Protein AF-A0AAD9PXS0-F1 (afdb_monomer)

Radius of gyration: 16.07 Å; Cα contacts (8 Å, |Δi|>4): 141; chains: 1; bounding box: 35×37×42 Å

Secondary structure (DSSP, 8-state):
--HHHHHTTSS------GGGPPP-SSPPP-TT--HHHHHHHHHHHHHHHHHHHHHTTTSSEEEE--TT----TTHHHHHHHHHHHS-TTS-SEEE-SSSTTTTEEEEGGGHHHHHHHHHHTTTTS-HHHHHHTT-

Organism: Acropora cervicornis (NCBI:txid6130)

Sequence (135 aa):
MFDKPIKKGLLIVIEATSDFYPALENIKTKYGDTDSRRTWRSKENVDASFVMCFCKDISEYYIHLEDDVISSPSFVPKLQAFINGQPKETWLLLDVAVQGSIAKVYHSRDLSNIASYFYLMYDEMPIDWLMEYLA

pLDDT: mean 92.52, std 6.51, range [65.0, 97.94]

Foldseek 3Di:
DCPVCVVVVNDDDDDDDPVLDDDLPPQDDPPPDDSVRLSVQLVVLSVLLVVLVVCQPVDQKDWDADPPDDDDPCRVVVVVVVQVPDDPPDAQWDDDDPDFSHGIMGGSVCSNVLSVQSNVCSSPDGPRVSVVVRD

Nearest PDB structures (foldseek):
  8gyt-assembly1_G  TM=3.319E-01  e=6.501E+00  Homo sapiens
  6vd7-assembly1_A  TM=3.051E-01  e=6.122E+00  Xenopus tropicalis
  8gyp-assembly1_F  TM=3.320E-01  e=9.320E+00  Homo sapiens
  3ja7-assembly1_A  TM=2.771E-01  e=5.765E+00  Tequatrovirus T4

Mean predicted aligned error: 4.02 Å

Solvent-accessible surface area (backbone atoms only — not comparable to full-atom values): 8204 Å² total; per-residue (Å²): 137,57,65,66,44,38,78,67,69,76,42,86,87,86,79,85,57,76,86,75,57,72,87,63,69,88,59,69,90,54,99,86,54,52,74,68,55,48,34,50,35,24,47,49,16,40,55,51,18,51,55,34,51,68,51,44,77,76,44,74,61,46,70,41,69,65,95,88,70,82,79,60,98,60,42,69,68,50,50,52,53,53,59,71,69,45,73,94,86,78,73,70,46,45,82,73,49,98,61,80,61,37,43,36,34,32,48,26,91,50,25,59,60,52,20,48,52,34,48,77,37,16,69,76,54,48,52,48,61,58,52,58,76,54,96

Structure (mmCIF, N/CA/C/O backbone):
data_AF-A0AAD9PXS0-F1
#
_entry.id   AF-A0AAD9PXS0-F1
#
loop_
_atom_site.group_PDB
_atom_site.id
_atom_site.type_symbol
_atom_site.label_atom_id
_atom_site.label_alt_id
_atom_site.label_comp_id
_atom_site.label_asym_id
_atom_site.label_entity_id
_atom_site.label_seq_id
_atom_site.pdbx_PDB_ins_code
_atom_site.Cartn_x
_atom_site.Cartn_y
_atom_site.Cartn_z
_atom_site.occupancy
_atom_site.B_iso_or_equiv
_atom_site.auth_seq_id
_atom_site.auth_comp_id
_atom_site.auth_asym_id
_atom_site.auth_atom_id
_atom_site.pdbx_PDB_model_num
ATOM 1 N N . MET A 1 1 ? 5.796 -20.735 13.455 1.00 76.94 1 MET A N 1
ATOM 2 C CA . MET A 1 1 ? 5.586 -19.485 14.230 1.00 76.94 1 MET A CA 1
ATOM 3 C C . MET A 1 1 ? 4.217 -18.856 13.945 1.00 76.94 1 MET A C 1
ATOM 5 O O . MET A 1 1 ? 3.612 -18.340 14.876 1.00 76.94 1 MET A O 1
ATOM 9 N N . PHE A 1 2 ? 3.682 -18.969 12.721 1.00 92.69 2 PHE A N 1
ATOM 10 C CA . PHE A 1 2 ? 2.434 -18.303 12.310 1.00 92.69 2 PHE A CA 1
ATOM 11 C C . PHE A 1 2 ? 1.166 -19.181 12.301 1.00 92.69 2 PHE A C 1
ATOM 13 O O . PHE A 1 2 ? 0.063 -18.657 12.189 1.00 92.69 2 PHE A O 1
ATOM 20 N N . ASP A 1 3 ? 1.267 -20.497 12.508 1.00 95.00 3 ASP A N 1
ATOM 21 C CA . ASP A 1 3 ? 0.115 -21.412 12.419 1.00 95.00 3 ASP A CA 1
ATOM 22 C C . ASP A 1 3 ? -1.032 -21.044 13.367 1.00 95.00 3 ASP A C 1
ATOM 24 O O . ASP A 1 3 ? -2.204 -21.155 13.015 1.00 95.00 3 ASP A O 1
ATOM 28 N N . LYS A 1 4 ? -0.706 -20.616 14.593 1.00 95.69 4 LYS A N 1
ATOM 29 C CA . LYS A 1 4 ? -1.704 -20.244 15.603 1.00 95.69 4 LYS A CA 1
ATOM 30 C C . LYS A 1 4 ? -2.477 -18.976 15.212 1.00 95.69 4 LYS A C 1
ATOM 32 O O . LYS A 1 4 ? -3.703 -19.041 15.271 1.00 95.69 4 LYS A O 1
ATOM 37 N N . PRO A 1 5 ? -1.841 -17.841 14.848 1.00 95.44 5 PRO A N 1
ATOM 38 C CA . PRO A 1 5 ? -2.585 -16.674 14.375 1.00 95.44 5 PRO A CA 1
ATOM 39 C C . PRO A 1 5 ? -3.333 -16.932 13.059 1.00 95.44 5 PRO A C 1
ATOM 41 O O . PRO A 1 5 ? -4.475 -16.493 12.960 1.00 95.44 5 PRO A O 1
ATOM 44 N N . ILE A 1 6 ? -2.777 -17.715 12.122 1.00 95.81 6 ILE A N 1
ATOM 45 C CA . ILE A 1 6 ? -3.469 -18.089 10.872 1.00 95.81 6 ILE A CA 1
ATOM 46 C C . ILE A 1 6 ? -4.750 -18.876 11.168 1.00 95.81 6 ILE A C 1
ATOM 48 O O . ILE A 1 6 ? -5.834 -18.482 10.753 1.00 95.81 6 ILE A O 1
ATOM 52 N N . LYS A 1 7 ? -4.665 -19.943 11.975 1.00 95.50 7 LYS A N 1
ATOM 53 C CA . LYS A 1 7 ? -5.838 -20.754 12.362 1.00 95.50 7 LYS A CA 1
ATOM 54 C C . LYS A 1 7 ? -6.901 -19.964 13.129 1.00 95.50 7 LYS A C 1
ATOM 56 O O . LYS A 1 7 ? -8.056 -20.369 13.155 1.00 95.50 7 LYS A O 1
ATOM 61 N N . LYS A 1 8 ? -6.511 -18.867 13.783 1.00 96.00 8 LYS A N 1
ATOM 62 C CA . LYS A 1 8 ? -7.421 -17.960 14.495 1.00 96.00 8 LYS A CA 1
ATOM 63 C C . LYS A 1 8 ? -8.006 -16.855 13.607 1.00 96.00 8 LYS A C 1
ATOM 65 O O . LYS A 1 8 ? -8.790 -16.066 14.120 1.00 96.00 8 LYS A O 1
ATOM 70 N N . GLY A 1 9 ? -7.606 -16.760 12.337 1.00 92.88 9 GLY A N 1
ATOM 71 C CA . GLY A 1 9 ? -7.999 -15.664 11.445 1.00 92.88 9 GLY A CA 1
ATOM 72 C C . GLY A 1 9 ? -7.385 -14.309 11.813 1.00 92.88 9 GLY A C 1
ATOM 73 O O . GLY A 1 9 ? -7.866 -13.283 11.354 1.00 92.88 9 GLY A O 1
ATOM 74 N N . LEU A 1 10 ? -6.341 -14.289 12.651 1.00 92.88 10 LEU A N 1
ATOM 75 C CA . LEU A 1 10 ? -5.627 -13.063 13.041 1.00 92.88 10 LEU A CA 1
ATOM 76 C C . LEU A 1 10 ? -4.544 -12.670 12.033 1.00 92.88 10 LEU A C 1
ATOM 78 O O . LEU A 1 10 ? -4.091 -11.532 12.031 1.00 92.88 10 LEU A O 1
ATOM 82 N N . LEU A 1 11 ? -4.096 -13.628 11.222 1.00 94.12 11 LEU A N 1
ATOM 83 C CA . LEU A 1 11 ? -3.156 -13.418 10.133 1.00 94.12 11 LEU A CA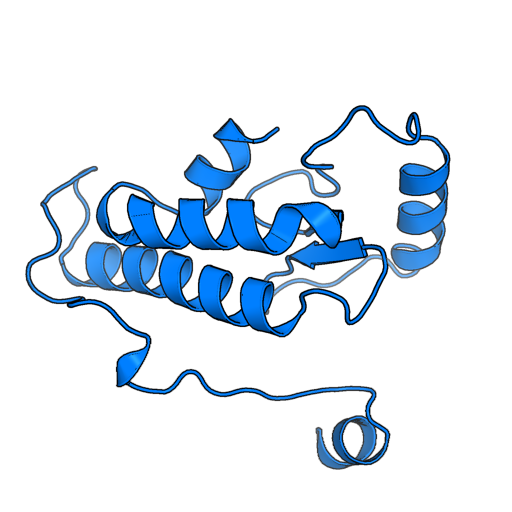 1
ATOM 84 C C . LEU A 1 11 ? -3.719 -14.097 8.892 1.00 94.12 11 LEU A C 1
ATOM 86 O O . LEU A 1 11 ? -3.973 -15.301 8.908 1.00 94.12 11 LEU A O 1
ATOM 90 N N . ILE A 1 12 ? -3.896 -13.320 7.832 1.00 94.69 12 ILE A N 1
ATOM 91 C CA . ILE A 1 12 ? -4.296 -13.814 6.520 1.00 94.69 12 ILE A CA 1
ATOM 92 C C . ILE A 1 12 ? -3.065 -13.720 5.627 1.00 94.69 12 ILE A C 1
ATOM 94 O O . ILE A 1 12 ? -2.422 -12.675 5.569 1.00 94.69 12 ILE A O 1
ATOM 98 N N . VAL A 1 13 ? -2.731 -14.824 4.965 1.00 93.88 13 VAL A N 1
ATOM 99 C CA . VAL A 1 13 ? -1.658 -14.876 3.972 1.00 93.88 13 VAL A CA 1
ATOM 100 C C . VAL A 1 13 ? -2.317 -15.059 2.619 1.00 93.88 13 VAL A C 1
ATOM 102 O O . VAL A 1 13 ? -3.120 -15.974 2.443 1.00 93.88 13 VAL A O 1
ATOM 105 N N . ILE A 1 14 ? -1.991 -14.168 1.694 1.00 94.50 14 ILE A N 1
ATOM 106 C CA . ILE A 1 14 ? -2.468 -14.194 0.316 1.00 94.50 14 ILE A CA 1
ATOM 107 C C . ILE A 1 14 ? -1.270 -14.265 -0.621 1.00 94.50 14 ILE A C 1
ATOM 109 O O . ILE A 1 14 ? -0.170 -13.842 -0.270 1.00 94.50 14 ILE A O 1
ATOM 113 N N . GLU A 1 15 ? -1.504 -14.785 -1.814 1.00 94.38 15 GLU A N 1
ATOM 114 C CA . GLU A 1 15 ? -0.526 -14.841 -2.891 1.00 94.38 15 GLU A CA 1
ATOM 115 C C . GLU A 1 15 ? -1.175 -14.246 -4.137 1.00 94.38 15 GLU A C 1
ATOM 117 O O . GLU A 1 15 ? -2.308 -14.596 -4.482 1.00 94.38 15 GLU A O 1
ATOM 122 N N . ALA A 1 16 ? -0.473 -13.324 -4.791 1.00 94.00 16 ALA A N 1
ATOM 123 C CA . ALA A 1 16 ? -0.889 -12.812 -6.084 1.00 94.00 16 ALA A CA 1
ATOM 124 C C . ALA A 1 16 ? -0.593 -13.860 -7.160 1.00 94.00 16 ALA A C 1
ATOM 126 O O . ALA A 1 16 ? 0.524 -14.369 -7.254 1.00 94.00 16 ALA A O 1
ATOM 127 N N . THR A 1 17 ? -1.591 -14.183 -7.983 1.00 92.94 17 THR A N 1
ATOM 128 C CA . THR A 1 17 ? -1.384 -15.064 -9.134 1.00 92.94 17 THR A CA 1
ATOM 129 C C . THR A 1 17 ? -0.539 -14.354 -10.188 1.00 92.94 17 THR A C 1
ATOM 131 O O . THR A 1 17 ? -0.588 -13.130 -10.316 1.00 92.94 17 THR A O 1
ATOM 134 N N . SER A 1 18 ? 0.208 -15.120 -10.989 1.00 92.81 18 SER A N 1
ATOM 135 C CA . SER A 1 18 ? 1.022 -14.577 -12.088 1.00 92.81 18 SER A CA 1
ATOM 136 C C . SER A 1 18 ? 0.220 -13.675 -13.026 1.00 92.81 18 SER A C 1
ATOM 138 O O . SER A 1 18 ? 0.734 -12.662 -13.482 1.00 92.81 18 SER A O 1
ATOM 140 N N . ASP A 1 19 ? -1.050 -14.011 -13.254 1.00 94.56 19 ASP A N 1
ATOM 141 C CA . ASP A 1 19 ? -1.941 -13.305 -14.177 1.00 94.56 19 ASP A CA 1
ATOM 142 C C . ASP A 1 19 ? -2.333 -11.901 -13.691 1.00 94.56 19 ASP A C 1
ATOM 144 O O . ASP A 1 19 ? -2.834 -11.098 -14.475 1.00 94.56 19 ASP A O 1
ATOM 148 N N . PHE A 1 20 ? -2.122 -11.590 -12.406 1.00 94.94 20 PHE A N 1
ATOM 149 C CA . PHE A 1 20 ? -2.325 -10.237 -11.889 1.00 94.94 20 PHE A CA 1
ATOM 150 C C . PHE A 1 20 ? -1.186 -9.291 -12.299 1.00 94.94 20 PHE A C 1
ATOM 152 O O . PHE A 1 20 ? -1.398 -8.083 -12.444 1.00 94.94 20 PHE A O 1
ATOM 159 N N . TYR A 1 21 ? 0.024 -9.823 -12.495 1.00 96.56 21 TYR A N 1
ATOM 160 C CA . TYR A 1 21 ? 1.201 -9.010 -12.766 1.00 96.56 21 TYR A CA 1
ATOM 161 C C . TYR A 1 21 ? 1.252 -8.555 -14.231 1.00 96.56 21 TYR A C 1
ATOM 163 O O . TYR A 1 21 ? 1.145 -9.381 -15.141 1.00 96.56 21 TYR A O 1
ATOM 171 N N . PRO A 1 22 ? 1.469 -7.252 -14.488 1.00 95.81 22 PRO A N 1
ATOM 172 C CA . PRO A 1 22 ? 1.875 -6.789 -15.807 1.00 95.81 22 PRO A CA 1
ATOM 173 C C . PRO A 1 22 ? 3.314 -7.245 -16.109 1.00 95.81 22 PRO A C 1
ATOM 175 O O . PRO A 1 22 ? 4.010 -7.777 -15.243 1.00 95.81 22 PRO A O 1
ATOM 178 N N . ALA A 1 23 ? 3.784 -7.008 -17.336 1.00 94.94 23 ALA A N 1
ATOM 179 C CA . ALA A 1 23 ? 5.180 -7.264 -17.685 1.00 94.94 23 ALA A CA 1
ATOM 180 C C . ALA A 1 23 ? 6.114 -6.433 -16.789 1.00 94.94 23 ALA A C 1
ATOM 182 O O . ALA A 1 23 ? 6.013 -5.207 -16.738 1.00 94.94 23 ALA A O 1
ATOM 183 N N . LEU A 1 24 ? 7.024 -7.105 -16.086 1.00 94.62 24 LEU A N 1
ATOM 184 C CA . LEU A 1 24 ? 8.032 -6.461 -15.239 1.00 94.62 24 LEU A CA 1
ATOM 185 C C . LEU A 1 24 ? 9.403 -6.401 -15.931 1.00 94.62 24 LEU A C 1
ATOM 187 O O . LEU A 1 24 ? 10.375 -5.908 -15.361 1.00 94.62 24 LEU A O 1
ATOM 191 N N . GLU A 1 25 ? 9.487 -6.876 -17.172 1.00 90.31 25 GLU A N 1
ATOM 192 C CA . GLU A 1 25 ? 10.652 -6.761 -18.036 1.00 90.31 25 GLU A CA 1
ATOM 193 C C . GLU A 1 25 ? 10.640 -5.445 -18.821 1.00 90.31 25 GLU A C 1
ATOM 195 O O . GLU A 1 25 ? 9.593 -4.911 -19.180 1.00 90.31 25 GLU A O 1
ATOM 200 N N . ASN A 1 26 ? 11.828 -4.941 -19.165 1.00 87.81 26 ASN A N 1
ATOM 201 C CA . ASN A 1 26 ? 11.992 -3.752 -20.014 1.00 87.81 26 ASN A CA 1
ATOM 202 C C . ASN A 1 26 ? 11.283 -2.481 -19.492 1.00 87.81 26 ASN A C 1
ATOM 204 O O . ASN A 1 26 ? 10.973 -1.584 -20.279 1.00 87.81 26 ASN A O 1
ATOM 208 N N . ILE A 1 27 ? 11.070 -2.375 -18.174 1.00 93.31 27 ILE A N 1
ATOM 209 C CA . ILE A 1 27 ? 10.576 -1.160 -17.503 1.00 93.31 27 ILE A CA 1
ATOM 210 C C . ILE A 1 27 ? 11.404 0.045 -17.960 1.00 93.31 27 ILE A C 1
ATOM 212 O O . ILE A 1 27 ? 12.629 -0.035 -18.000 1.00 93.31 27 ILE A O 1
ATOM 216 N N . LYS A 1 28 ? 10.773 1.179 -18.286 1.00 89.75 28 LYS A N 1
ATOM 217 C CA . LYS A 1 28 ? 11.457 2.375 -18.821 1.00 89.75 28 LYS A CA 1
ATOM 218 C C . LYS A 1 28 ? 12.583 2.872 -17.907 1.00 89.75 28 LYS A C 1
ATOM 220 O O . LYS A 1 28 ? 12.459 2.869 -16.682 1.00 89.75 28 LYS A O 1
ATOM 225 N N . THR A 1 29 ? 13.682 3.344 -18.500 1.00 92.56 29 THR A N 1
ATOM 226 C CA . THR A 1 29 ? 14.811 3.894 -17.730 1.00 92.56 29 THR A CA 1
ATOM 227 C C . THR A 1 29 ? 14.422 5.236 -17.139 1.00 92.56 29 THR A C 1
ATOM 229 O O . THR A 1 29 ? 14.150 6.184 -17.872 1.00 92.56 29 THR A O 1
ATOM 232 N N . LYS A 1 30 ? 14.404 5.312 -15.809 1.00 90.25 30 LYS A N 1
ATOM 233 C CA . LYS A 1 30 ? 14.065 6.514 -15.050 1.00 90.25 30 LYS A CA 1
ATOM 234 C C . LYS A 1 30 ? 14.933 6.620 -13.805 1.00 90.25 30 LYS A C 1
ATOM 236 O O . LYS A 1 30 ? 15.451 5.613 -13.335 1.00 90.25 30 LYS A O 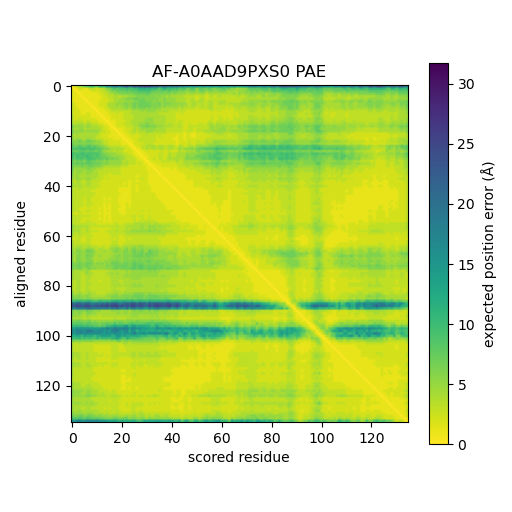1
ATOM 241 N N . TYR A 1 31 ? 15.100 7.847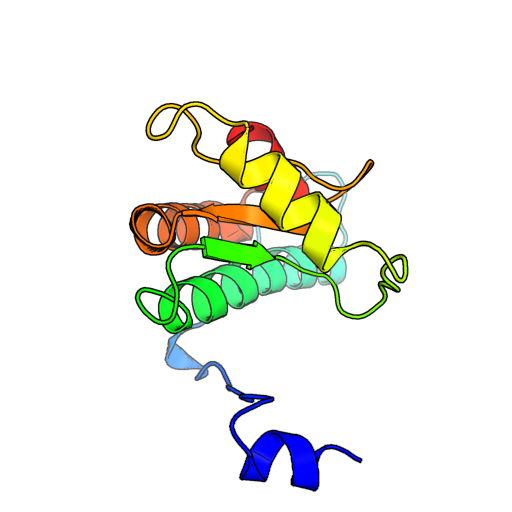 -13.314 1.00 93.00 31 TYR A N 1
ATOM 242 C CA . TYR A 1 31 ? 15.748 8.174 -12.033 1.00 93.00 31 TYR A CA 1
ATOM 243 C C . TYR A 1 31 ? 17.192 7.668 -11.851 1.00 93.00 31 TYR A C 1
ATOM 245 O O . TYR A 1 31 ? 17.736 7.748 -10.758 1.00 93.00 31 TYR A O 1
ATOM 253 N N . GLY A 1 32 ? 17.837 7.186 -12.919 1.00 93.19 32 GLY A N 1
ATOM 254 C CA . GLY A 1 32 ? 19.159 6.557 -12.837 1.00 93.19 32 GLY A CA 1
ATOM 255 C C . GLY A 1 32 ? 19.143 5.149 -12.228 1.00 93.19 32 GLY A C 1
ATOM 256 O O . GLY A 1 32 ? 20.204 4.637 -11.883 1.00 93.19 32 GLY A O 1
ATOM 257 N N . ASP A 1 33 ? 17.967 4.525 -12.107 1.00 94.62 33 ASP A N 1
ATOM 258 C CA . ASP A 1 33 ? 17.809 3.194 -11.523 1.00 94.62 33 ASP A CA 1
ATOM 259 C C . ASP A 1 33 ? 18.463 2.098 -12.379 1.00 94.62 33 ASP A C 1
ATOM 261 O O . ASP A 1 33 ? 18.365 2.088 -13.612 1.00 94.62 33 ASP A O 1
ATOM 265 N N . THR A 1 34 ? 19.039 1.098 -11.709 1.00 95.38 34 THR A N 1
ATOM 266 C CA . THR A 1 34 ? 19.409 -0.174 -12.340 1.00 95.38 34 THR A CA 1
ATOM 267 C C . THR A 1 34 ? 18.165 -0.960 -12.760 1.00 95.38 34 THR A C 1
ATOM 269 O O . THR A 1 34 ? 17.070 -0.763 -12.232 1.00 95.38 34 THR A O 1
ATOM 272 N N . ASP A 1 35 ? 18.319 -1.920 -13.671 1.00 94.62 35 ASP A N 1
ATOM 273 C CA . ASP A 1 35 ? 17.233 -2.812 -14.113 1.00 94.62 35 ASP A CA 1
ATOM 274 C C . ASP A 1 35 ? 16.568 -3.535 -12.934 1.00 94.62 35 ASP A C 1
ATOM 276 O O . ASP A 1 35 ? 15.340 -3.608 -12.852 1.00 94.62 35 ASP A O 1
ATOM 280 N N . SER A 1 36 ? 17.373 -4.002 -11.975 1.00 95.38 36 SER A N 1
ATOM 281 C CA . SER A 1 36 ? 16.879 -4.652 -10.759 1.00 95.38 36 SER A CA 1
ATOM 282 C C . SER A 1 36 ? 16.061 -3.704 -9.885 1.00 95.38 36 SER A C 1
ATOM 284 O O . SER A 1 36 ? 14.987 -4.084 -9.423 1.00 95.38 36 SER A O 1
ATOM 286 N N . ARG A 1 37 ? 16.517 -2.459 -9.692 1.00 95.50 37 ARG A N 1
ATOM 287 C CA . ARG A 1 37 ? 15.803 -1.454 -8.891 1.00 95.50 37 ARG A CA 1
ATOM 288 C C . ARG A 1 37 ? 14.480 -1.057 -9.540 1.00 95.50 37 ARG A C 1
ATOM 290 O O . ARG A 1 37 ? 13.490 -0.922 -8.823 1.00 95.50 37 ARG A O 1
ATOM 297 N N . ARG A 1 38 ? 14.457 -0.924 -10.873 1.00 95.62 38 ARG A N 1
ATOM 298 C CA . ARG A 1 38 ? 13.241 -0.660 -11.661 1.00 95.62 38 ARG A CA 1
ATOM 299 C C . ARG A 1 38 ? 12.225 -1.783 -11.514 1.00 95.62 38 ARG A C 1
ATOM 301 O O . ARG A 1 38 ? 11.091 -1.524 -11.137 1.00 95.62 38 ARG A O 1
ATOM 308 N N . THR A 1 39 ? 12.660 -3.019 -11.743 1.00 96.06 39 THR A N 1
ATOM 309 C CA . THR A 1 39 ? 11.814 -4.212 -11.596 1.00 96.06 39 THR A CA 1
ATOM 310 C C . THR A 1 39 ? 11.237 -4.291 -10.183 1.00 96.06 39 THR A C 1
ATOM 312 O O . THR A 1 39 ? 10.039 -4.491 -10.015 1.00 96.06 39 THR A O 1
ATOM 315 N N . TRP A 1 40 ? 12.076 -4.068 -9.167 1.00 95.81 40 TRP A N 1
ATOM 316 C CA . TRP A 1 40 ? 11.674 -4.100 -7.763 1.00 95.81 40 TRP A CA 1
ATOM 317 C C . TRP A 1 40 ? 10.602 -3.051 -7.432 1.00 95.81 40 TRP A C 1
ATOM 319 O O . TRP A 1 40 ? 9.538 -3.432 -6.955 1.00 95.81 40 TRP A O 1
ATOM 329 N N . ARG A 1 41 ? 10.815 -1.762 -7.756 1.00 95.81 41 ARG A N 1
ATOM 330 C CA . ARG A 1 41 ? 9.822 -0.708 -7.438 1.00 95.81 41 ARG A CA 1
ATOM 331 C C . ARG A 1 41 ? 8.515 -0.891 -8.196 1.00 95.81 41 ARG A C 1
ATOM 333 O O . ARG A 1 41 ? 7.448 -0.553 -7.701 1.00 95.81 41 ARG A O 1
ATOM 340 N N . SER A 1 42 ? 8.600 -1.414 -9.417 1.00 97.31 42 SER A N 1
ATOM 341 C CA . SER A 1 42 ? 7.419 -1.674 -10.227 1.00 97.31 42 SER A CA 1
ATOM 342 C C . SER A 1 42 ? 6.628 -2.855 -9.701 1.00 97.31 42 SER A C 1
ATOM 344 O O . SER A 1 42 ? 5.404 -2.783 -9.645 1.00 97.31 42 SER A O 1
ATOM 346 N N . LYS A 1 43 ? 7.311 -3.906 -9.239 1.00 97.12 43 LYS A N 1
ATOM 347 C CA . LYS A 1 43 ? 6.662 -5.019 -8.555 1.00 97.12 43 LYS A CA 1
ATOM 348 C C . LYS A 1 43 ? 5.993 -4.565 -7.256 1.00 97.12 43 LYS A C 1
ATOM 350 O O . LYS A 1 43 ? 4.860 -4.952 -7.014 1.00 97.12 43 LYS A O 1
ATOM 355 N N . GLU A 1 44 ? 6.655 -3.723 -6.469 1.00 96.19 44 GLU A N 1
ATOM 356 C CA . GLU A 1 44 ? 6.130 -3.197 -5.201 1.00 96.19 44 GLU A CA 1
ATOM 357 C C . GLU A 1 44 ? 4.794 -2.452 -5.381 1.00 96.19 44 GLU A C 1
ATOM 359 O O . GLU A 1 44 ? 3.832 -2.730 -4.665 1.00 96.19 44 GLU A O 1
ATOM 364 N N . ASN A 1 45 ? 4.681 -1.596 -6.404 1.00 97.12 45 ASN A N 1
ATOM 365 C CA . ASN A 1 45 ? 3.416 -0.946 -6.777 1.00 97.12 45 ASN A CA 1
ATOM 366 C C . ASN A 1 45 ? 2.288 -1.957 -7.061 1.00 97.12 45 ASN A C 1
ATOM 368 O O . ASN A 1 45 ? 1.146 -1.775 -6.630 1.00 97.12 45 ASN A O 1
ATOM 372 N N . VAL A 1 46 ? 2.604 -3.033 -7.789 1.00 97.94 46 VAL A N 1
ATOM 373 C CA . VAL A 1 46 ? 1.635 -4.082 -8.146 1.00 97.94 46 VAL A CA 1
ATOM 374 C C . VAL A 1 46 ? 1.259 -4.923 -6.925 1.00 97.94 46 VAL A C 1
ATOM 376 O O . VAL A 1 46 ? 0.078 -5.198 -6.721 1.00 97.94 46 VAL A O 1
ATOM 379 N N . ASP A 1 47 ? 2.227 -5.283 -6.080 1.00 97.06 47 ASP A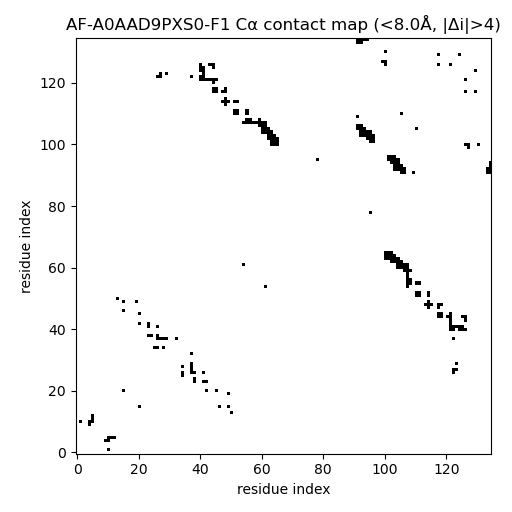 N 1
ATOM 380 C CA . ASP A 1 47 ? 1.999 -6.018 -4.831 1.00 97.06 47 ASP A CA 1
ATOM 381 C C . ASP A 1 47 ? 1.068 -5.229 -3.896 1.00 97.06 47 ASP A C 1
ATOM 383 O O . ASP A 1 47 ? 0.098 -5.775 -3.359 1.00 97.06 47 ASP A O 1
ATOM 387 N N . ALA A 1 48 ? 1.315 -3.923 -3.750 1.00 96.44 48 ALA A N 1
ATOM 388 C CA . ALA A 1 48 ? 0.477 -3.031 -2.959 1.00 96.44 48 ALA A CA 1
ATOM 389 C C . ALA A 1 48 ? -0.941 -2.916 -3.534 1.00 96.44 48 ALA A C 1
ATOM 391 O O . ALA A 1 48 ? -1.922 -3.000 -2.793 1.00 96.44 48 ALA A O 1
ATOM 392 N N . SER A 1 49 ? -1.063 -2.785 -4.858 1.00 97.75 49 SER A N 1
ATOM 393 C CA . SER A 1 49 ? -2.361 -2.785 -5.538 1.00 97.75 49 SER A CA 1
ATOM 394 C C . SER A 1 49 ? -3.147 -4.071 -5.256 1.00 97.75 49 SER A C 1
ATOM 396 O O . SER A 1 49 ? -4.324 -4.014 -4.892 1.00 97.75 49 SER A O 1
ATOM 398 N N . PHE A 1 50 ? -2.488 -5.231 -5.336 1.00 97.75 50 PHE A N 1
ATOM 399 C CA . PHE A 1 50 ? -3.116 -6.524 -5.074 1.00 97.75 50 PHE A CA 1
ATOM 400 C C . PHE A 1 50 ? -3.665 -6.619 -3.648 1.00 97.75 50 PHE A C 1
ATOM 402 O O . PHE A 1 50 ? -4.843 -6.931 -3.453 1.00 97.75 50 PHE A O 1
ATOM 409 N N . VAL A 1 51 ? -2.836 -6.317 -2.641 1.00 96.69 51 VAL A N 1
ATOM 410 C CA . VAL A 1 51 ? -3.261 -6.413 -1.236 1.00 96.69 51 VAL A CA 1
ATOM 411 C C . VAL A 1 51 ? -4.344 -5.388 -0.900 1.00 96.69 51 VAL A C 1
ATOM 413 O O . VAL A 1 51 ? -5.268 -5.710 -0.158 1.00 96.69 51 VAL A O 1
ATOM 416 N N . MET A 1 52 ? -4.296 -4.182 -1.474 1.00 97.25 52 MET A N 1
ATOM 417 C CA . MET A 1 52 ? -5.344 -3.174 -1.284 1.00 97.25 52 MET A CA 1
ATOM 418 C C . MET A 1 52 ? -6.681 -3.622 -1.882 1.00 97.25 52 MET A C 1
ATOM 420 O O . MET A 1 52 ? -7.713 -3.497 -1.222 1.00 97.25 52 MET A O 1
ATOM 424 N N . CYS A 1 53 ? -6.668 -4.198 -3.088 1.00 96.88 53 CYS A N 1
ATOM 425 C CA . CYS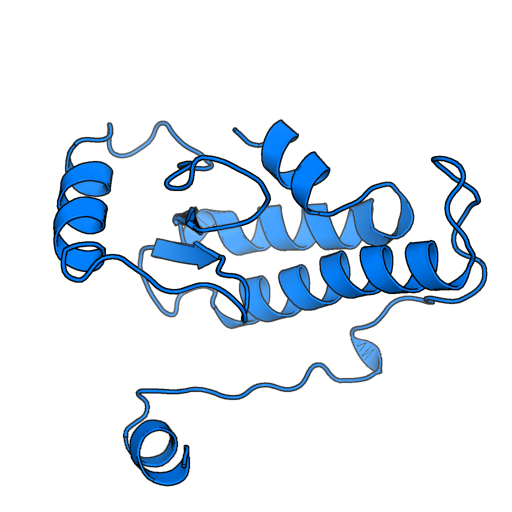 A 1 53 ? -7.853 -4.797 -3.701 1.00 96.88 53 CYS A CA 1
ATOM 426 C C . CYS A 1 53 ? -8.423 -5.936 -2.847 1.00 96.88 53 CYS A C 1
ATOM 428 O O . CYS A 1 53 ? -9.633 -5.990 -2.642 1.00 96.88 53 CYS A O 1
ATOM 430 N N . PHE A 1 54 ? -7.567 -6.815 -2.318 1.00 96.88 54 PHE A N 1
ATOM 431 C CA . PHE A 1 54 ? -7.990 -7.896 -1.427 1.00 96.88 54 PHE A CA 1
ATOM 432 C C . PHE A 1 54 ? -8.609 -7.371 -0.123 1.00 96.88 54 PHE A C 1
ATOM 434 O O . PHE A 1 54 ? -9.617 -7.895 0.342 1.00 96.88 54 PHE A O 1
ATOM 441 N N . CYS A 1 55 ? -8.016 -6.331 0.465 1.00 97.38 55 CYS A N 1
ATOM 442 C CA . CYS A 1 55 ? -8.445 -5.773 1.745 1.00 97.38 55 CYS A CA 1
ATOM 443 C C . CYS A 1 55 ? -9.709 -4.910 1.668 1.00 97.38 55 CYS A C 1
ATOM 445 O O . CYS A 1 55 ? -10.250 -4.536 2.717 1.00 97.38 55 CYS A O 1
ATOM 447 N N . LYS A 1 56 ? -10.186 -4.585 0.462 1.00 96.75 56 LYS A N 1
ATOM 448 C CA . LYS A 1 56 ? -11.414 -3.816 0.285 1.00 96.75 56 LYS A CA 1
ATOM 449 C C . LYS A 1 56 ? -12.588 -4.487 1.004 1.00 96.75 56 LYS A C 1
ATOM 451 O O . LYS A 1 56 ? -12.813 -5.685 0.885 1.00 96.75 56 LYS A O 1
ATOM 456 N N . ASP A 1 57 ? -13.338 -3.676 1.746 1.00 96.12 57 ASP A N 1
ATOM 457 C CA . ASP A 1 57 ? -14.535 -4.062 2.502 1.00 96.12 57 ASP A CA 1
ATOM 458 C C . ASP A 1 57 ? -14.300 -5.070 3.653 1.00 96.12 57 ASP A C 1
ATOM 460 O O . ASP A 1 57 ? -15.260 -5.499 4.290 1.00 96.12 57 ASP A O 1
ATOM 464 N N . ILE A 1 58 ? -13.043 -5.393 4.003 1.00 96.00 58 ILE A N 1
ATOM 465 C CA . ILE A 1 58 ? -12.718 -6.196 5.204 1.00 96.00 58 ILE A CA 1
ATOM 466 C C . ILE A 1 58 ? -12.884 -5.376 6.498 1.00 96.00 58 ILE A C 1
ATOM 468 O O . ILE A 1 58 ? -13.245 -5.912 7.545 1.00 96.00 58 ILE A O 1
ATOM 472 N N . SER A 1 59 ? -12.605 -4.073 6.440 1.00 95.19 59 SER A N 1
ATOM 473 C CA . SER A 1 59 ? -12.643 -3.134 7.571 1.00 95.19 59 SER A CA 1
ATOM 474 C C . SER A 1 59 ? -13.054 -1.738 7.088 1.00 95.19 59 SER A C 1
ATOM 476 O O . SER A 1 59 ? -13.106 -1.493 5.884 1.00 95.19 59 SER A O 1
ATOM 478 N N . GLU A 1 60 ? -13.337 -0.816 8.012 1.00 94.75 60 GLU A N 1
ATOM 479 C CA . GLU A 1 60 ? -13.613 0.601 7.716 1.00 94.75 60 GLU A CA 1
ATOM 480 C C . GLU A 1 60 ? -12.358 1.339 7.222 1.00 94.75 60 GLU A C 1
ATOM 482 O O . GLU A 1 60 ? -12.418 2.150 6.292 1.00 94.75 60 GLU A O 1
ATOM 487 N N . TYR A 1 61 ? -11.211 0.999 7.812 1.00 95.69 61 TYR A N 1
ATOM 488 C CA . TYR A 1 61 ? -9.908 1.581 7.509 1.00 95.69 61 TYR A CA 1
ATOM 489 C C . TYR A 1 61 ? -8.905 0.499 7.128 1.00 95.69 61 TYR A C 1
ATOM 491 O O . TYR A 1 61 ? -8.921 -0.606 7.679 1.00 95.69 61 TYR A O 1
ATOM 499 N N . TYR A 1 62 ? -7.991 0.863 6.236 1.00 96.44 62 TYR A N 1
ATOM 500 C CA . TYR A 1 62 ? -6.809 0.089 5.885 1.00 96.44 62 TYR A CA 1
ATOM 501 C C . TYR A 1 62 ? -5.561 0.876 6.270 1.00 96.44 62 TYR A C 1
ATOM 503 O 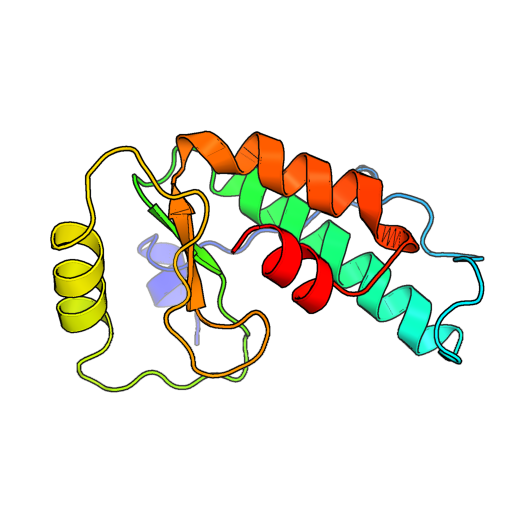O . TYR A 1 62 ? -5.511 2.092 6.086 1.00 96.44 62 TYR A O 1
ATOM 511 N N . ILE A 1 63 ? -4.561 0.174 6.796 1.00 95.38 63 ILE A N 1
ATOM 512 C CA . ILE A 1 63 ? -3.243 0.728 7.081 1.00 95.38 63 ILE A CA 1
ATOM 513 C C . ILE A 1 63 ? -2.194 -0.025 6.267 1.00 95.38 63 ILE A C 1
ATOM 515 O O . ILE A 1 63 ? -2.112 -1.251 6.342 1.00 95.38 63 ILE A O 1
ATOM 519 N N . HIS A 1 64 ? -1.399 0.714 5.501 1.00 94.38 64 HIS A N 1
ATOM 520 C CA . HIS A 1 64 ? -0.230 0.185 4.813 1.00 94.38 64 HIS A CA 1
ATOM 521 C C . HIS A 1 64 ? 0.958 0.168 5.777 1.00 94.38 64 HIS A C 1
ATOM 523 O O . HIS A 1 64 ? 1.247 1.178 6.422 1.00 94.38 64 HIS A O 1
ATOM 529 N N . LEU A 1 65 ? 1.627 -0.974 5.908 1.00 92.00 65 LEU A N 1
ATOM 530 C CA . LEU A 1 65 ? 2.796 -1.155 6.767 1.00 92.00 65 LEU A CA 1
ATOM 531 C C . LEU A 1 65 ? 3.873 -1.910 5.991 1.00 92.00 65 LEU A C 1
ATOM 533 O O . LEU A 1 65 ? 3.550 -2.825 5.236 1.00 92.00 65 LEU A O 1
ATOM 537 N N . GLU A 1 66 ? 5.128 -1.547 6.234 1.00 88.06 66 GLU A N 1
ATOM 538 C CA . GLU A 1 66 ? 6.299 -2.300 5.779 1.00 88.06 66 GLU A CA 1
ATOM 539 C C . GLU A 1 66 ? 6.574 -3.477 6.735 1.00 88.06 66 GLU A C 1
ATOM 541 O O . GLU A 1 66 ? 6.050 -3.533 7.853 1.00 88.06 66 GLU A O 1
ATOM 546 N N . ASP A 1 67 ? 7.349 -4.462 6.290 1.00 86.50 67 ASP A N 1
ATOM 547 C CA . ASP A 1 67 ? 7.625 -5.695 7.034 1.00 86.50 67 ASP A CA 1
ATOM 548 C C . ASP A 1 67 ? 8.737 -5.549 8.086 1.00 86.50 67 ASP A C 1
ATOM 550 O O . ASP A 1 67 ? 8.855 -6.390 8.983 1.00 86.50 67 ASP A O 1
ATOM 554 N N . ASP A 1 68 ? 9.511 -4.467 8.034 1.00 87.75 68 ASP A N 1
ATOM 555 C CA . ASP A 1 68 ? 10.671 -4.201 8.889 1.00 87.75 68 ASP A CA 1
ATOM 556 C C . ASP A 1 68 ? 10.418 -3.146 9.987 1.00 87.75 68 ASP A C 1
ATOM 558 O O . ASP A 1 68 ? 11.350 -2.645 10.624 1.00 87.75 68 ASP A O 1
ATOM 562 N N . VAL A 1 69 ? 9.147 -2.857 10.293 1.00 87.31 69 VAL A N 1
ATOM 563 C CA . VAL A 1 69 ? 8.763 -1.836 11.281 1.00 87.31 69 VAL A CA 1
ATOM 564 C C . VAL A 1 69 ? 8.371 -2.420 12.639 1.00 87.31 69 VAL A C 1
ATOM 566 O O . VAL A 1 69 ? 7.702 -3.447 12.758 1.00 87.31 69 VAL A O 1
ATOM 569 N N . ILE A 1 70 ? 8.729 -1.705 13.711 1.00 89.25 70 ILE A N 1
ATOM 570 C CA . ILE A 1 70 ? 8.298 -2.009 15.082 1.00 89.25 70 ILE A CA 1
ATOM 571 C C . ILE A 1 70 ? 7.484 -0.834 15.617 1.00 89.25 70 ILE A C 1
ATOM 573 O O . ILE A 1 70 ? 7.982 0.281 15.771 1.00 89.25 70 ILE A O 1
ATOM 577 N N . SER A 1 71 ? 6.220 -1.088 15.951 1.00 89.62 71 SER A N 1
ATOM 578 C CA . SER A 1 71 ? 5.330 -0.059 16.488 1.00 89.62 71 SER A CA 1
ATOM 579 C C . SER A 1 71 ? 5.624 0.270 17.956 1.00 89.62 71 SER A C 1
ATOM 581 O O . SER A 1 71 ? 5.951 -0.614 18.751 1.00 89.62 71 SER A O 1
ATOM 583 N N . SER A 1 72 ? 5.366 1.518 18.362 1.00 90.06 72 SER A N 1
ATOM 584 C CA . SER A 1 72 ? 5.248 1.874 19.784 1.00 90.06 72 SER A CA 1
ATOM 585 C C . SER A 1 72 ? 4.154 1.031 20.465 1.00 90.06 72 SER A C 1
ATOM 587 O O . SER A 1 72 ? 3.098 0.832 19.864 1.00 90.06 72 SER A O 1
ATOM 589 N N . PRO A 1 73 ? 4.298 0.640 21.749 1.00 92.38 73 PRO A N 1
ATOM 590 C CA . PRO A 1 73 ? 3.237 -0.061 22.487 1.00 92.38 73 PRO A CA 1
ATOM 591 C C . PRO A 1 73 ? 1.889 0.680 22.509 1.00 92.38 73 PRO A C 1
ATOM 593 O O . PRO A 1 73 ? 0.838 0.071 22.676 1.00 92.38 73 PRO A O 1
ATOM 596 N N . SER A 1 74 ? 1.917 2.006 22.336 1.00 94.19 74 SER A N 1
ATOM 597 C CA . SER A 1 74 ? 0.732 2.873 22.315 1.00 94.19 74 SER A CA 1
ATOM 598 C C . SER A 1 74 ? 0.179 3.150 20.912 1.00 94.19 74 SER A C 1
ATOM 600 O O . SER A 1 74 ? -0.683 4.013 20.769 1.00 94.19 74 SER A O 1
ATOM 602 N N . PHE A 1 75 ? 0.675 2.461 19.880 1.00 92.00 75 PHE A N 1
ATOM 603 C CA . PHE A 1 75 ? 0.370 2.778 18.486 1.00 92.00 75 PHE A CA 1
ATOM 604 C C . PHE A 1 75 ? -1.126 2.695 18.170 1.00 92.00 75 PHE A C 1
ATOM 606 O O . PHE A 1 75 ? -1.719 3.703 17.805 1.00 92.00 75 PHE A O 1
ATOM 613 N N . VAL A 1 76 ? -1.756 1.538 18.391 1.00 93.12 76 VAL A N 1
ATOM 614 C CA . VAL A 1 76 ? -3.181 1.324 18.083 1.00 93.12 76 VAL A CA 1
ATOM 615 C C . VAL A 1 76 ? -4.108 2.336 18.776 1.00 93.12 76 VAL A C 1
ATOM 617 O O . VAL A 1 76 ? -4.875 2.990 18.069 1.00 93.12 76 VAL A O 1
ATOM 620 N N . PRO A 1 77 ? -4.054 2.546 20.111 1.00 95.50 77 PRO A N 1
ATOM 621 C CA . PRO A 1 77 ? -4.957 3.501 20.753 1.00 95.50 77 PRO A CA 1
ATOM 622 C C . PRO A 1 77 ? -4.715 4.949 20.300 1.00 95.50 77 PRO A C 1
ATOM 624 O O . PRO A 1 77 ? -5.671 5.712 20.168 1.00 95.50 77 PRO A O 1
ATOM 627 N N . LYS A 1 78 ? -3.464 5.340 20.016 1.00 95.06 78 LYS A N 1
ATOM 628 C CA . LYS A 1 78 ? -3.162 6.678 19.481 1.00 95.06 78 LYS A CA 1
ATOM 629 C C . LYS A 1 78 ? -3.646 6.847 18.046 1.00 95.06 78 LYS A C 1
ATOM 631 O O . LYS A 1 78 ? -4.192 7.897 17.729 1.00 95.06 78 LYS A O 1
ATOM 636 N N . LEU A 1 79 ? -3.489 5.821 17.213 1.00 94.38 79 LEU A N 1
ATOM 637 C CA . LEU A 1 79 ? -3.978 5.813 15.840 1.00 94.38 79 LEU A CA 1
ATOM 638 C C . LEU A 1 79 ? -5.502 5.979 15.804 1.00 94.38 79 LEU A C 1
ATOM 640 O O . LEU A 1 79 ? -6.012 6.830 15.086 1.00 94.38 79 LEU A O 1
ATOM 644 N N . GLN A 1 80 ? -6.227 5.226 16.633 1.00 94.81 80 GLN A N 1
ATOM 645 C CA . GLN A 1 80 ? -7.682 5.346 16.745 1.00 94.81 80 GLN A CA 1
ATOM 646 C C . GLN A 1 80 ? -8.108 6.747 17.199 1.00 94.81 80 GLN A C 1
ATOM 648 O O . GLN A 1 80 ? -9.019 7.332 16.620 1.00 94.81 80 GLN A O 1
ATOM 653 N N . ALA A 1 81 ? -7.440 7.305 18.214 1.00 95.25 81 ALA A N 1
ATOM 654 C CA . ALA A 1 81 ? -7.710 8.666 18.672 1.00 95.25 81 ALA A CA 1
ATOM 655 C C . ALA A 1 81 ? -7.437 9.709 17.575 1.00 95.25 81 ALA A C 1
ATOM 657 O O . ALA A 1 81 ? -8.222 10.641 17.417 1.00 95.25 81 ALA A O 1
ATOM 658 N N . PHE A 1 82 ? -6.361 9.530 16.805 1.00 93.88 82 PHE A N 1
ATOM 659 C CA . PHE A 1 82 ? -6.008 10.407 15.694 1.00 93.88 82 PHE A CA 1
ATOM 660 C C . PHE A 1 82 ? -7.058 10.372 14.582 1.00 93.88 82 PHE A C 1
ATOM 662 O O . PHE A 1 82 ? -7.559 11.428 14.213 1.00 93.88 82 PHE A O 1
ATOM 669 N N . ILE A 1 83 ? -7.451 9.180 14.114 1.00 93.88 83 ILE A N 1
ATOM 670 C CA . ILE A 1 83 ? -8.496 9.002 13.091 1.00 93.88 83 ILE A CA 1
ATOM 671 C C . ILE A 1 83 ? -9.820 9.628 13.552 1.00 93.88 83 ILE A C 1
ATOM 673 O O . ILE A 1 83 ? -10.432 10.392 12.812 1.00 93.88 83 ILE A O 1
ATOM 677 N N . ASN A 1 84 ? -10.238 9.367 14.795 1.00 92.75 84 ASN A N 1
ATOM 678 C CA . ASN A 1 84 ? -11.486 9.902 15.353 1.00 92.75 84 ASN A CA 1
ATOM 679 C C . ASN A 1 84 ? -11.477 11.430 15.523 1.00 92.75 84 ASN A C 1
ATOM 681 O O . ASN A 1 84 ? -12.542 12.041 15.609 1.00 92.75 84 ASN A O 1
ATOM 685 N N . GLY A 1 85 ? -10.291 12.036 15.612 1.00 93.25 85 GLY A N 1
ATOM 686 C CA . GLY A 1 85 ? -10.115 13.484 15.652 1.00 93.25 85 GLY A CA 1
ATOM 687 C C . GLY A 1 85 ? -10.197 14.156 14.279 1.00 93.25 85 GLY A C 1
ATOM 688 O O . GLY A 1 85 ? -10.311 15.380 14.226 1.00 93.25 85 GLY A O 1
ATOM 689 N N . GLN A 1 86 ? -10.151 13.391 13.183 1.00 91.81 86 GLN A N 1
ATOM 690 C CA . GLN A 1 86 ? -10.252 13.938 11.832 1.00 91.81 86 GLN A CA 1
ATOM 691 C C . GLN A 1 86 ? -11.705 14.254 11.452 1.00 91.81 86 GLN A C 1
ATOM 693 O O . GLN A 1 86 ? -12.635 13.569 11.894 1.00 91.81 86 GLN A O 1
ATOM 698 N N . PRO A 1 87 ? -11.942 15.251 10.582 1.00 86.94 87 PRO A N 1
ATOM 699 C CA . PRO A 1 87 ? -13.258 15.447 9.994 1.00 86.94 87 PRO A CA 1
ATOM 700 C C . PRO A 1 87 ? -13.652 14.205 9.180 1.00 86.94 87 PRO A C 1
ATOM 702 O O . PRO A 1 87 ? -12.862 13.692 8.390 1.00 86.94 87 PRO A O 1
ATOM 705 N N . LYS A 1 88 ? -14.882 13.713 9.373 1.00 68.50 88 LYS A N 1
ATOM 706 C CA . LYS A 1 88 ? -15.311 12.381 8.906 1.00 68.50 88 LYS A CA 1
ATOM 707 C C . LYS A 1 88 ? -15.254 12.147 7.387 1.00 68.50 88 LYS A C 1
ATOM 709 O O . LYS A 1 88 ? -15.291 10.991 6.984 1.00 68.50 88 LYS A O 1
ATOM 714 N N . GLU A 1 89 ? -15.180 13.186 6.550 1.00 68.44 89 GLU A N 1
ATOM 715 C CA . GLU A 1 89 ? -15.306 13.045 5.085 1.00 68.44 89 GLU A CA 1
ATOM 716 C C . GLU A 1 89 ? -14.328 13.890 4.245 1.00 68.44 89 GLU A C 1
ATOM 718 O O . GLU A 1 89 ? -14.628 14.195 3.096 1.00 68.44 89 GLU A O 1
ATOM 723 N N . THR A 1 90 ? -13.168 14.299 4.768 1.00 81.88 90 THR A N 1
ATOM 724 C CA . THR A 1 90 ? -12.309 15.263 4.039 1.00 81.88 90 THR A CA 1
ATOM 725 C C . THR A 1 90 ? -10.947 14.751 3.597 1.00 81.88 90 THR A C 1
ATOM 727 O O . THR A 1 90 ? -10.252 15.482 2.899 1.00 81.88 90 THR A O 1
ATOM 730 N N . TRP A 1 91 ? -10.532 13.553 3.999 1.00 91.62 91 TRP A N 1
ATOM 731 C CA . TRP A 1 91 ? -9.176 13.073 3.736 1.00 91.62 91 TRP A CA 1
ATOM 732 C C . TRP A 1 91 ? -9.181 11.798 2.897 1.00 91.62 91 TRP A C 1
ATOM 734 O O . TRP A 1 91 ? -10.037 10.930 3.062 1.00 91.62 91 TRP A O 1
ATOM 744 N N . LEU A 1 92 ? -8.210 11.711 1.989 1.00 90.31 92 LEU A N 1
ATOM 745 C CA . LEU A 1 92 ? -7.940 10.521 1.183 1.00 90.31 92 LEU A CA 1
ATOM 746 C C . LEU A 1 92 ? -6.900 9.623 1.864 1.00 90.31 92 LEU A C 1
ATOM 748 O O . LEU A 1 92 ? -7.033 8.401 1.872 1.00 90.31 92 LEU A O 1
ATOM 752 N N . LEU A 1 93 ? -5.895 10.253 2.469 1.00 92.75 93 LEU A N 1
ATOM 753 C CA . LEU A 1 93 ? -4.777 9.627 3.153 1.00 92.75 93 LEU A CA 1
ATOM 754 C C . LEU A 1 93 ? -4.526 10.342 4.486 1.00 92.75 93 LEU A C 1
ATOM 756 O O . LEU A 1 93 ? -4.560 11.569 4.554 1.00 92.75 93 LEU A O 1
ATOM 760 N N . LEU A 1 94 ? -4.233 9.577 5.536 1.00 92.69 94 LEU A N 1
ATOM 761 C CA . LEU A 1 94 ? -3.588 10.094 6.739 1.00 92.69 94 LEU A CA 1
ATOM 762 C C . LEU A 1 94 ? -2.176 9.535 6.858 1.00 92.69 94 LEU A C 1
ATOM 764 O O . LEU A 1 94 ? -1.976 8.317 6.840 1.00 92.69 94 LEU A O 1
ATOM 768 N N . ASP A 1 95 ? -1.219 10.438 7.039 1.00 90.44 95 ASP A N 1
ATOM 769 C CA . ASP A 1 95 ? 0.169 10.093 7.304 1.00 90.44 95 ASP A CA 1
ATOM 770 C C . ASP A 1 95 ? 0.423 9.991 8.812 1.00 90.44 95 ASP A C 1
ATOM 772 O O . ASP A 1 95 ? 0.202 10.949 9.558 1.00 90.44 95 ASP A O 1
ATOM 776 N N . VAL A 1 96 ? 0.837 8.809 9.276 1.00 87.88 96 VAL A N 1
ATOM 777 C CA . VAL A 1 96 ? 0.992 8.506 10.711 1.00 87.88 96 VAL A CA 1
ATOM 778 C C . VAL A 1 96 ? 2.454 8.235 11.088 1.00 87.88 96 VAL A C 1
ATOM 780 O O . VAL A 1 96 ? 2.790 8.206 12.275 1.00 87.88 96 VAL A O 1
ATOM 783 N N . ALA A 1 97 ? 3.341 8.078 10.104 1.00 83.81 97 ALA A N 1
ATOM 784 C CA . ALA A 1 97 ? 4.780 7.957 10.312 1.00 83.81 97 ALA A CA 1
ATOM 785 C C . ALA A 1 97 ? 5.517 9.192 9.776 1.00 83.81 97 ALA A C 1
ATOM 787 O O . ALA A 1 97 ? 4.986 9.979 9.006 1.00 83.81 97 ALA A O 1
ATOM 788 N N . VAL A 1 98 ? 6.761 9.383 10.218 1.00 68.69 98 VAL A N 1
ATOM 789 C CA . VAL A 1 98 ? 7.565 10.562 9.847 1.00 68.69 98 VAL A CA 1
ATOM 790 C C . VAL A 1 98 ? 8.147 10.444 8.429 1.00 68.69 98 VAL A C 1
ATOM 792 O O . VAL A 1 98 ? 8.533 11.460 7.858 1.00 68.69 98 VAL A O 1
ATOM 795 N N . GLN A 1 99 ? 8.245 9.236 7.856 1.00 68.44 99 GLN A N 1
ATOM 796 C CA . GLN A 1 99 ? 8.922 9.030 6.573 1.00 68.44 99 GLN A CA 1
ATOM 797 C C . GLN A 1 99 ? 8.410 7.805 5.804 1.00 68.44 99 GLN A C 1
ATOM 799 O O . GLN A 1 99 ? 8.068 6.787 6.407 1.00 68.44 99 GLN A O 1
ATOM 804 N N . GLY A 1 100 ? 8.449 7.906 4.471 1.00 65.00 100 GLY A N 1
ATOM 805 C CA . GLY A 1 100 ? 8.237 6.797 3.539 1.00 65.00 100 GLY A CA 1
ATOM 806 C C . GLY A 1 100 ? 6.773 6.394 3.377 1.00 65.00 100 GLY A C 1
ATOM 807 O O . GLY A 1 100 ? 5.868 7.169 3.686 1.00 65.00 100 GLY A O 1
ATOM 808 N N . SER A 1 101 ? 6.559 5.162 2.915 1.00 68.44 101 SER A N 1
ATOM 809 C CA . SER A 1 101 ? 5.247 4.526 2.700 1.00 68.44 101 SER A CA 1
ATOM 810 C C . SER A 1 101 ? 4.651 3.914 3.975 1.00 68.44 101 SER A C 1
ATOM 812 O O . SER A 1 101 ? 3.634 3.218 3.936 1.00 68.44 101 SER A O 1
ATOM 814 N N . ILE A 1 102 ? 5.275 4.157 5.128 1.00 84.31 102 ILE A N 1
ATOM 815 C CA . ILE A 1 102 ? 4.957 3.485 6.385 1.00 84.31 102 ILE A CA 1
ATOM 816 C C . ILE A 1 102 ? 3.729 4.120 7.041 1.00 84.31 102 ILE A C 1
ATOM 818 O O . ILE A 1 102 ? 3.613 5.337 7.155 1.00 84.31 102 ILE A O 1
ATOM 822 N N . ALA A 1 103 ? 2.837 3.273 7.554 1.00 89.75 103 ALA A N 1
ATOM 823 C CA . ALA A 1 103 ? 1.671 3.658 8.347 1.00 89.75 103 ALA A CA 1
ATOM 824 C C . ALA A 1 103 ? 0.739 4.662 7.644 1.00 89.75 103 ALA A C 1
ATOM 826 O O . ALA A 1 103 ? 0.153 5.533 8.289 1.00 89.75 103 ALA A O 1
ATOM 827 N N . LYS A 1 104 ? 0.571 4.509 6.328 1.00 93.50 104 LYS A N 1
ATOM 828 C CA . LYS A 1 104 ? -0.407 5.259 5.535 1.00 93.50 104 LYS A CA 1
ATOM 829 C C . LYS A 1 104 ? -1.801 4.692 5.749 1.00 93.50 104 LYS A C 1
ATOM 831 O O . LYS A 1 104 ? -2.013 3.491 5.576 1.00 93.50 104 LYS A O 1
ATOM 836 N N . VAL A 1 105 ? -2.748 5.540 6.136 1.00 95.19 105 VAL A N 1
ATOM 837 C CA . VAL A 1 105 ? -4.116 5.115 6.453 1.00 95.19 105 VAL A CA 1
ATOM 838 C C . VAL A 1 105 ? -5.086 5.621 5.405 1.00 95.19 105 VAL A C 1
ATOM 840 O O . VAL A 1 105 ? -5.113 6.808 5.096 1.00 95.19 105 VAL A O 1
ATOM 843 N N . TYR A 1 106 ? -5.925 4.714 4.920 1.00 95.50 106 TYR A N 1
ATOM 844 C CA . TYR A 1 106 ? -6.910 4.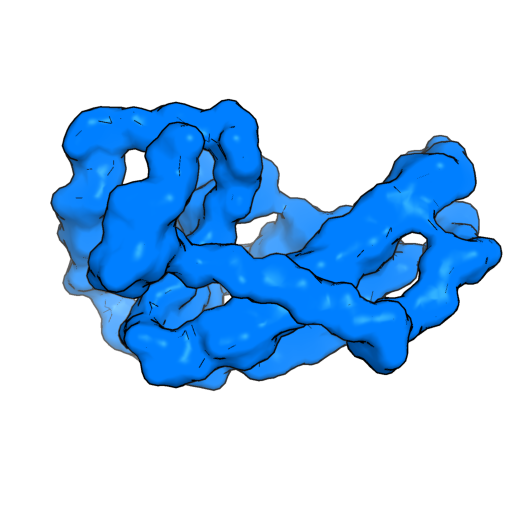969 3.881 1.00 95.50 106 TYR A CA 1
ATOM 845 C C . TYR A 1 106 ? -8.289 4.507 4.334 1.00 95.50 106 TYR A C 1
ATOM 847 O O . TYR A 1 106 ? -8.426 3.542 5.097 1.00 95.50 106 TYR A O 1
ATOM 855 N N . HIS A 1 107 ? -9.328 5.156 3.820 1.00 95.44 107 HIS A N 1
ATOM 856 C CA . HIS A 1 107 ? -10.672 4.614 3.924 1.00 95.44 107 HIS A CA 1
ATOM 857 C C . HIS A 1 107 ? -10.846 3.421 2.982 1.00 95.44 107 HIS A C 1
ATOM 859 O O . HIS A 1 107 ? -10.433 3.445 1.823 1.00 95.44 107 HIS A O 1
ATOM 865 N N . SER A 1 108 ? -11.561 2.401 3.452 1.00 96.06 108 SER A N 1
ATOM 866 C CA . SER A 1 108 ? -11.878 1.207 2.660 1.00 96.06 108 SER A CA 1
ATOM 867 C C . SER A 1 108 ? -12.637 1.520 1.362 1.00 96.06 108 SER A C 1
ATOM 869 O O . SER A 1 108 ? -12.433 0.867 0.336 1.00 96.06 108 SER A O 1
ATOM 871 N N . ARG A 1 109 ? -13.466 2.578 1.370 1.00 95.25 109 ARG A N 1
ATOM 872 C CA . ARG A 1 109 ? -14.214 3.041 0.186 1.00 95.25 109 ARG A CA 1
ATOM 873 C C . ARG A 1 109 ? -13.313 3.514 -0.960 1.00 95.25 109 ARG A C 1
ATOM 875 O O . ARG A 1 109 ? -13.724 3.415 -2.111 1.00 95.25 109 ARG A O 1
ATOM 882 N N . ASP A 1 110 ? -12.099 3.966 -0.650 1.00 95.88 110 ASP A N 1
ATOM 883 C CA . ASP A 1 110 ? -11.172 4.560 -1.617 1.00 95.88 110 ASP A CA 1
ATOM 884 C C . ASP A 1 110 ? -10.123 3.558 -2.131 1.00 95.88 110 ASP A C 1
ATOM 886 O O . ASP A 1 110 ? -9.466 3.811 -3.144 1.00 95.88 110 ASP A O 1
ATOM 890 N N . LEU A 1 111 ? -10.004 2.382 -1.496 1.00 97.56 111 LEU A N 1
ATOM 891 C CA . LEU A 1 111 ? -8.959 1.396 -1.797 1.00 97.56 111 LEU A CA 1
ATOM 892 C C . LEU A 1 111 ? -8.932 0.942 -3.255 1.00 97.56 111 LEU A C 1
ATOM 894 O O . LEU A 1 111 ? -7.851 0.824 -3.816 1.00 97.56 111 LEU A O 1
ATOM 898 N N . SER A 1 112 ? -10.082 0.724 -3.899 1.00 96.88 112 SER A N 1
ATOM 899 C CA . SER A 1 112 ? -10.099 0.321 -5.315 1.00 96.88 112 SER A CA 1
ATOM 900 C C . SER A 1 112 ? -9.506 1.385 -6.237 1.00 96.88 112 SER A C 1
ATOM 902 O O . SER A 1 112 ? -8.797 1.047 -7.185 1.00 96.88 112 SER A O 1
ATOM 904 N N . ASN A 1 113 ? -9.776 2.664 -5.964 1.00 97.25 113 ASN A N 1
ATOM 905 C CA . ASN A 1 113 ? -9.268 3.763 -6.783 1.00 97.25 113 ASN A CA 1
ATOM 906 C C . ASN A 1 113 ? -7.760 3.933 -6.577 1.00 97.25 113 ASN A C 1
ATOM 908 O O . ASN A 1 113 ? -7.022 4.087 -7.546 1.00 97.25 113 ASN A O 1
ATOM 912 N N . ILE A 1 114 ? -7.299 3.834 -5.329 1.00 97.62 114 ILE A N 1
ATOM 913 C CA . ILE A 1 114 ? -5.878 3.939 -4.976 1.00 97.62 114 ILE A CA 1
ATOM 914 C C . ILE A 1 114 ? -5.092 2.747 -5.534 1.00 97.62 114 ILE A C 1
ATOM 916 O O . ILE A 1 114 ? -4.059 2.932 -6.171 1.00 97.62 114 ILE A O 1
ATOM 920 N N . ALA A 1 115 ? -5.617 1.529 -5.390 1.00 97.88 115 ALA A N 1
ATOM 921 C CA . ALA A 1 115 ? -5.017 0.330 -5.964 1.00 97.88 115 ALA A CA 1
ATOM 922 C C . ALA A 1 115 ? -4.912 0.429 -7.492 1.00 97.88 115 ALA A C 1
ATOM 924 O O . ALA A 1 115 ? -3.883 0.065 -8.063 1.00 97.88 115 ALA A O 1
ATOM 925 N N . SER A 1 116 ? -5.945 0.959 -8.156 1.00 97.94 116 SER A N 1
ATOM 926 C CA . SER A 1 116 ? -5.917 1.202 -9.603 1.00 97.94 116 SER A CA 1
ATOM 927 C C . SER A 1 116 ? -4.868 2.248 -9.975 1.00 97.94 116 SER A C 1
ATOM 929 O O . SER A 1 116 ? -4.143 2.062 -10.945 1.00 97.94 116 SER A O 1
ATOM 931 N N . TYR A 1 117 ? -4.743 3.324 -9.195 1.00 97.94 117 TYR A N 1
ATOM 932 C CA . TYR A 1 117 ? -3.711 4.340 -9.391 1.00 97.94 117 TYR A CA 1
ATOM 933 C C . TYR A 1 117 ? -2.298 3.748 -9.286 1.00 97.94 117 TYR A C 1
ATOM 935 O O . TYR A 1 117 ? -1.499 3.936 -10.202 1.00 97.94 117 TYR A O 1
ATOM 943 N N . PHE A 1 118 ? -2.005 2.960 -8.247 1.00 97.81 118 PHE A N 1
ATOM 944 C CA . PHE A 1 118 ? -0.703 2.293 -8.104 1.00 97.81 118 PHE A CA 1
ATOM 945 C C . PHE A 1 118 ? -0.432 1.294 -9.228 1.00 97.81 118 PHE A C 1
ATOM 947 O O . PHE A 1 118 ? 0.674 1.257 -9.763 1.00 97.81 118 PHE A O 1
ATOM 954 N N . TYR A 1 119 ? -1.450 0.535 -9.641 1.00 97.75 119 TYR A N 1
ATOM 955 C CA . TYR A 1 119 ? -1.331 -0.405 -10.752 1.00 97.75 119 TYR A CA 1
ATOM 956 C C . TYR A 1 119 ? -1.041 0.304 -12.076 1.00 97.75 119 TYR A C 1
ATOM 958 O O . TYR A 1 119 ? -0.166 -0.115 -12.821 1.00 97.75 119 TYR A O 1
ATOM 966 N N . LEU A 1 120 ? -1.752 1.392 -12.379 1.00 97.44 120 LEU A N 1
ATOM 967 C CA . LEU A 1 120 ? -1.574 2.143 -13.624 1.00 97.44 120 LEU A CA 1
ATOM 968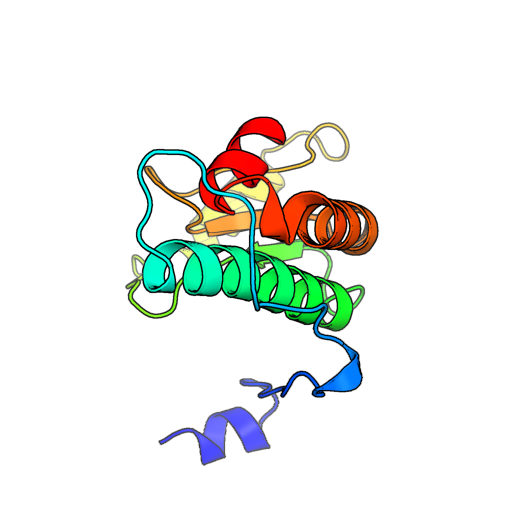 C C . LEU A 1 120 ? -0.232 2.878 -13.680 1.00 97.44 120 LEU A C 1
ATOM 970 O O . LEU A 1 120 ? 0.300 3.086 -14.766 1.00 97.44 120 LEU A O 1
ATOM 974 N N . MET A 1 121 ? 0.313 3.255 -12.523 1.00 96.94 121 MET A N 1
ATOM 975 C CA . MET A 1 121 ? 1.579 3.978 -12.404 1.00 96.94 121 MET A CA 1
ATOM 976 C C . MET A 1 121 ? 2.770 3.066 -12.074 1.00 96.94 121 MET A C 1
ATOM 978 O O . MET A 1 121 ? 3.854 3.571 -11.767 1.00 96.94 121 MET A O 1
ATOM 982 N N . TYR A 1 122 ? 2.601 1.738 -12.135 1.00 96.94 122 TYR A N 1
ATOM 983 C CA . TYR A 1 122 ? 3.577 0.783 -11.607 1.00 96.94 122 TYR A CA 1
ATOM 984 C C . TYR A 1 122 ? 4.985 0.936 -12.209 1.00 96.94 122 TYR A C 1
ATOM 986 O O . TYR A 1 122 ? 5.983 0.852 -11.492 1.00 96.94 122 TYR A O 1
ATOM 994 N N . ASP A 1 123 ? 5.105 1.214 -13.508 1.00 95.56 123 ASP A N 1
ATOM 995 C CA . ASP A 1 123 ? 6.384 1.410 -14.199 1.00 95.56 123 ASP A CA 1
ATOM 996 C C . ASP A 1 123 ? 6.881 2.865 -14.155 1.00 95.56 123 ASP A C 1
ATOM 998 O O . ASP A 1 123 ? 8.048 3.156 -14.454 1.00 95.56 123 ASP A O 1
ATOM 1002 N N . GLU A 1 124 ? 6.042 3.789 -13.686 1.00 95.19 124 GLU A N 1
ATOM 1003 C CA . GLU A 1 124 ? 6.276 5.218 -13.811 1.00 95.19 124 GLU A CA 1
ATOM 1004 C C . GLU A 1 124 ? 7.125 5.793 -12.671 1.00 95.19 124 GLU A C 1
ATOM 1006 O O . GLU A 1 124 ? 8.063 6.527 -12.989 1.00 95.19 124 GLU A O 1
ATOM 1011 N N . MET A 1 125 ? 6.859 5.458 -11.399 1.00 94.06 125 MET A N 1
ATOM 1012 C CA . MET A 1 125 ? 7.635 5.929 -10.233 1.00 94.06 125 MET A CA 1
ATOM 1013 C C . MET A 1 125 ? 7.512 5.003 -9.002 1.00 94.06 125 MET A C 1
ATOM 1015 O O . MET A 1 125 ? 6.666 4.112 -9.015 1.00 94.06 125 MET A O 1
ATOM 1019 N N . PRO A 1 126 ? 8.381 5.138 -7.981 1.00 94.56 126 PRO A N 1
ATOM 1020 C CA . PRO A 1 126 ? 8.267 4.410 -6.710 1.00 94.56 126 PRO A CA 1
ATOM 1021 C C . PRO A 1 126 ? 6.947 4.657 -5.952 1.00 94.56 126 PRO A C 1
ATOM 1023 O O . PRO A 1 126 ? 6.342 5.721 -6.107 1.00 94.56 126 PRO A O 1
AT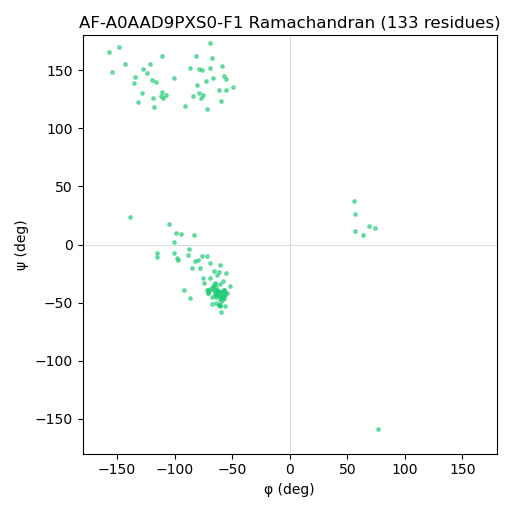OM 1026 N N . ILE A 1 127 ? 6.509 3.693 -5.131 1.00 94.56 127 ILE A N 1
ATOM 1027 C CA . ILE A 1 127 ? 5.210 3.758 -4.438 1.00 94.56 127 ILE A CA 1
ATOM 1028 C C . ILE A 1 127 ? 5.139 4.878 -3.396 1.00 94.56 127 ILE A C 1
ATOM 1030 O O . ILE A 1 127 ? 4.109 5.534 -3.273 1.00 94.56 127 ILE A O 1
ATOM 1034 N N . ASP A 1 128 ? 6.240 5.143 -2.697 1.00 91.81 128 ASP A N 1
ATOM 1035 C CA . ASP A 1 128 ? 6.373 6.222 -1.718 1.00 91.81 128 ASP A CA 1
ATOM 1036 C C . ASP A 1 128 ? 6.039 7.575 -2.345 1.00 91.81 128 ASP A C 1
ATOM 1038 O O . ASP A 1 128 ? 5.268 8.350 -1.782 1.00 91.81 128 ASP A O 1
ATOM 1042 N N . TRP A 1 129 ? 6.505 7.816 -3.571 1.00 94.12 129 TRP A N 1
ATOM 1043 C CA . TRP A 1 129 ? 6.216 9.059 -4.285 1.00 94.12 129 TRP A CA 1
ATOM 1044 C C . TRP A 1 129 ? 4.756 9.125 -4.729 1.00 94.12 129 TRP A C 1
ATOM 1046 O O . TRP A 1 129 ? 4.128 10.175 -4.630 1.00 94.12 129 TRP A O 1
ATOM 1056 N N . LEU A 1 130 ? 4.184 8.004 -5.184 1.00 94.62 130 LEU A N 1
ATOM 1057 C CA . LEU A 1 130 ? 2.756 7.935 -5.508 1.00 94.62 130 LEU A CA 1
ATOM 1058 C C . LEU A 1 130 ? 1.895 8.263 -4.285 1.00 94.62 130 LEU A C 1
ATOM 1060 O O . LEU A 1 130 ? 0.906 8.978 -4.414 1.00 94.62 130 LEU A O 1
ATOM 1064 N N . MET A 1 131 ? 2.273 7.775 -3.102 1.00 93.06 131 MET A N 1
ATOM 1065 C CA . MET A 1 131 ? 1.574 8.068 -1.853 1.00 93.06 131 MET A CA 1
ATOM 1066 C C . MET A 1 131 ? 1.693 9.541 -1.448 1.00 93.06 131 MET A C 1
ATOM 1068 O O . MET A 1 131 ? 0.706 10.107 -0.984 1.00 93.06 131 MET A O 1
ATOM 1072 N N . GLU A 1 132 ? 2.847 10.180 -1.659 1.00 90.00 132 GLU A N 1
ATOM 1073 C CA . GLU A 1 132 ? 3.030 11.617 -1.400 1.00 90.00 132 GLU A CA 1
ATOM 1074 C C . GLU A 1 132 ? 2.088 12.494 -2.237 1.00 90.00 132 GLU A C 1
ATOM 1076 O O . GLU A 1 132 ? 1.595 13.504 -1.743 1.00 90.00 132 GLU A O 1
ATOM 1081 N N . TYR A 1 133 ? 1.763 12.096 -3.472 1.00 89.69 133 TYR A N 1
ATOM 1082 C CA . TYR A 1 133 ? 0.789 12.818 -4.304 1.00 89.69 133 TYR A CA 1
ATOM 1083 C C . TYR A 1 133 ? -0.672 12.668 -3.842 1.00 89.69 133 TYR A C 1
ATOM 1085 O O . TYR A 1 133 ? -1.542 13.365 -4.367 1.00 89.69 133 TYR A O 1
ATOM 1093 N N . LEU A 1 134 ? -0.956 11.766 -2.895 1.00 85.56 134 LEU A N 1
ATOM 1094 C CA . LEU A 1 134 ? -2.289 11.557 -2.314 1.00 85.56 134 LEU A CA 1
ATOM 1095 C C . LEU A 1 134 ? -2.495 12.297 -0.981 1.00 85.56 134 LEU A C 1
ATOM 1097 O O . LEU A 1 134 ? -3.632 12.334 -0.500 1.00 85.56 134 LEU A O 1
ATOM 1101 N N . ALA A 1 135 ? -1.413 12.799 -0.372 1.00 76.88 135 ALA A N 1
ATOM 1102 C CA . ALA A 1 135 ? -1.397 13.438 0.947 1.00 76.88 135 ALA A CA 1
ATOM 1103 C C . ALA A 1 135 ? -1.834 14.912 0.919 1.00 76.88 135 ALA A C 1
ATOM 1105 O O . ALA A 1 135 ? -1.650 15.590 -0.118 1.00 76.88 135 ALA A O 1
#

InterPro domains:
  IPR006759 Glycosyl transferase family 54 [PTHR12062] (2-133)
  IPR057279 MGAT4, conserved region [PF04666] (2-132)